Protein AF-A0A3C0I0D3-F1 (afdb_monomer_lite)

Foldseek 3Di:
DDPVVVVVVVCVVVPPPVVFDQPLVVLVVVLCVQLVVLVVVLVVCVVPDDPVVSVVSVVVNCVSVVVSVVVVVVCVVPPVVSNDTPVVVVVVVVVVVCVVVVPDDDDDPVPVVDDDDPPPPPPPVVPPPPPDDDD

Secondary structure (DSSP, 8-state):
--HHHHHHHHHHHS--------THHHHHHHHHHHHHHHHHHHHHHTTTS-HHHHHHHHHHHHHHHHHHHHHHHHHHHH-GGGGS-HHHHHHHHHHHHHHHHTTTS---GGGTT----GGGGSSSSTTSTTS----

Structure (mmCIF, N/CA/C/O backbone):
data_AF-A0A3C0I0D3-F1
#
_entry.id   AF-A0A3C0I0D3-F1
#
loop_
_atom_site.group_PDB
_atom_site.id
_atom_site.type_symbol
_atom_site.label_atom_id
_atom_site.label_alt_id
_atom_site.label_comp_id
_atom_site.label_asym_id
_atom_site.label_entity_id
_atom_site.label_seq_id
_atom_site.pdbx_PDB_ins_code
_atom_site.Cartn_x
_atom_site.Cartn_y
_atom_site.Cartn_z
_atom_site.occupancy
_atom_site.B_iso_or_equiv
_atom_site.auth_seq_id
_atom_site.auth_comp_id
_atom_site.auth_asym_id
_atom_site.auth_atom_id
_atom_site.pdbx_PDB_model_num
ATOM 1 N N . MET A 1 1 ? -8.018 13.689 48.220 1.00 54.34 1 MET A N 1
ATOM 2 C CA . MET A 1 1 ? -7.270 13.151 47.064 1.00 54.34 1 MET A CA 1
ATOM 3 C C . MET A 1 1 ? -6.410 14.262 46.509 1.00 54.34 1 MET A C 1
ATOM 5 O O . MET A 1 1 ? -6.919 15.366 46.336 1.00 54.34 1 MET A O 1
ATOM 9 N N . SER A 1 2 ? -5.112 14.015 46.357 1.00 65.00 2 SER A N 1
ATOM 10 C CA . SER A 1 2 ? -4.151 15.042 45.971 1.00 65.00 2 SER A CA 1
ATOM 11 C C . SER A 1 2 ? -4.327 15.374 44.495 1.00 65.00 2 SER A C 1
ATOM 13 O O . SER A 1 2 ? -4.432 14.477 43.661 1.00 65.00 2 SER A O 1
ATOM 15 N N . LEU A 1 3 ? -4.332 16.666 44.151 1.00 68.12 3 LEU A N 1
ATOM 16 C CA . LEU A 1 3 ? -4.409 17.138 42.763 1.00 68.12 3 LEU A CA 1
ATOM 17 C C . LEU A 1 3 ? -3.397 16.414 41.874 1.00 68.12 3 LEU A C 1
ATOM 19 O O . LEU A 1 3 ? -3.738 16.053 40.757 1.00 68.12 3 LEU A O 1
ATOM 23 N N . LYS A 1 4 ? -2.206 16.121 42.411 1.00 66.94 4 LYS A N 1
ATOM 24 C CA . LYS A 1 4 ? -1.120 15.416 41.723 1.00 66.94 4 LYS A CA 1
ATOM 25 C C . LYS A 1 4 ? -1.516 14.023 41.228 1.00 66.94 4 LYS A C 1
ATOM 27 O O . LYS A 1 4 ? -1.119 13.680 40.125 1.00 66.94 4 LYS A O 1
ATOM 32 N N . GLU A 1 5 ? -2.328 13.282 41.983 1.00 71.00 5 GLU A N 1
ATOM 33 C CA . GLU A 1 5 ? -2.820 11.947 41.600 1.00 71.00 5 GLU A CA 1
ATOM 34 C C . GLU A 1 5 ? -3.836 12.020 40.455 1.00 71.00 5 GLU A C 1
ATOM 36 O O . GLU A 1 5 ? -3.830 11.181 39.561 1.00 71.00 5 GLU A O 1
ATOM 41 N N . VAL A 1 6 ? -4.669 13.065 40.422 1.00 68.06 6 VAL A N 1
ATOM 42 C CA . VAL A 1 6 ? -5.667 13.259 39.357 1.00 68.06 6 VAL A CA 1
ATOM 43 C C . VAL A 1 6 ? -4.994 13.618 38.029 1.00 68.06 6 VAL A C 1
ATOM 45 O O . VAL A 1 6 ? -5.421 13.148 36.975 1.00 68.06 6 VAL A O 1
ATOM 48 N N . ILE A 1 7 ? -3.927 14.423 38.057 1.00 68.88 7 ILE A N 1
ATOM 49 C CA . ILE A 1 7 ? -3.163 14.779 36.847 1.00 68.88 7 ILE A CA 1
ATOM 50 C C . ILE A 1 7 ? -2.293 13.621 36.357 1.00 68.88 7 ILE A C 1
ATOM 52 O O . ILE A 1 7 ? -2.235 13.414 35.148 1.00 68.88 7 ILE A O 1
ATOM 56 N N . THR A 1 8 ? -1.668 12.829 37.238 1.00 68.81 8 THR A N 1
ATOM 57 C CA . THR A 1 8 ? -0.939 11.625 36.801 1.00 68.81 8 THR A CA 1
ATOM 58 C C . THR A 1 8 ? -1.879 10.560 36.253 1.00 68.81 8 THR A C 1
ATOM 60 O O . THR A 1 8 ? -1.576 9.969 35.223 1.00 68.81 8 THR A O 1
ATOM 63 N N . GLN A 1 9 ? -3.053 10.359 36.854 1.00 64.00 9 GLN A N 1
ATOM 64 C CA . GLN A 1 9 ? -4.032 9.392 36.354 1.00 64.00 9 GLN A CA 1
ATOM 65 C C . GLN A 1 9 ? -4.618 9.810 34.992 1.00 64.00 9 GLN A C 1
ATOM 67 O O . GLN A 1 9 ? -4.786 8.965 34.113 1.00 64.00 9 GLN A O 1
ATOM 72 N N . ARG A 1 10 ? -4.846 11.114 34.769 1.00 61.16 10 ARG A N 1
ATOM 73 C CA . ARG A 1 10 ? -5.261 11.648 33.458 1.00 61.16 10 ARG A CA 1
ATOM 74 C C . ARG A 1 10 ? -4.145 11.598 32.415 1.00 61.16 10 ARG A C 1
ATOM 76 O O . ARG A 1 10 ? -4.416 11.253 31.275 1.00 61.16 10 ARG A O 1
ATOM 83 N N . ALA A 1 11 ? -2.899 11.882 32.788 1.00 57.94 11 ALA A N 1
ATOM 84 C CA . ALA A 1 11 ? -1.763 11.790 31.870 1.00 57.94 11 ALA A CA 1
ATOM 85 C C . ALA A 1 11 ? -1.483 10.341 31.430 1.00 57.94 11 ALA A C 1
ATOM 87 O O . ALA A 1 11 ? -1.146 10.109 30.273 1.00 57.94 11 ALA A O 1
ATOM 88 N N . VAL A 1 12 ? -1.685 9.364 32.322 1.00 59.91 12 VAL A N 1
ATOM 89 C CA . VAL A 1 12 ? -1.572 7.932 31.995 1.00 59.91 12 VAL A CA 1
ATOM 90 C C . VAL A 1 12 ? -2.740 7.457 31.117 1.00 59.91 12 VAL A C 1
ATOM 92 O O . VAL A 1 12 ? -2.517 6.662 30.211 1.00 59.91 12 VAL A O 1
ATOM 95 N N . GLN A 1 13 ? -3.963 7.969 31.313 1.00 58.28 13 GLN A N 1
ATOM 96 C CA . GLN A 1 13 ? -5.118 7.629 30.462 1.00 58.28 13 GLN A CA 1
ATOM 97 C C . GLN A 1 13 ? -5.081 8.281 29.069 1.00 58.28 13 GLN A C 1
ATOM 99 O O . GLN A 1 13 ? -5.553 7.678 28.110 1.00 58.28 13 GLN A O 1
ATOM 104 N N . SER A 1 14 ? -4.495 9.474 28.936 1.00 49.91 14 SER A N 1
ATOM 105 C CA . SER A 1 14 ? -4.336 10.172 27.649 1.00 49.91 14 SER A CA 1
ATOM 106 C C . SER A 1 14 ? -3.063 9.779 26.885 1.00 49.91 14 SER A C 1
ATOM 108 O O . SER A 1 14 ? -2.853 10.246 25.770 1.00 49.91 14 SER A O 1
ATOM 110 N N . GLY A 1 15 ? -2.211 8.925 27.465 1.00 46.62 15 GLY A N 1
ATOM 111 C CA . GLY A 1 15 ? -0.967 8.426 26.863 1.00 46.62 15 GLY A CA 1
ATOM 112 C C . GLY A 1 15 ? -1.159 7.349 25.789 1.00 46.62 15 GLY A C 1
ATOM 113 O O . GLY A 1 15 ? -0.190 6.725 25.359 1.00 46.62 15 GLY A O 1
ATOM 114 N N . GLY A 1 16 ? -2.395 7.103 25.356 1.00 50.16 16 GLY A N 1
ATOM 115 C CA . GLY A 1 16 ? -2.673 6.276 24.195 1.00 50.16 16 GLY A CA 1
ATOM 116 C C . GLY A 1 16 ? -2.383 7.071 22.934 1.00 50.16 16 GLY A C 1
ATOM 117 O O . GLY A 1 16 ? -3.260 7.754 22.417 1.00 50.16 16 GLY A O 1
ATOM 118 N N . THR A 1 17 ? -1.164 6.977 22.410 1.00 48.53 17 THR A N 1
ATOM 119 C CA . THR A 1 17 ? -0.908 7.304 21.007 1.00 48.53 17 THR A CA 1
ATOM 120 C C . THR A 1 17 ? -1.670 6.276 20.170 1.00 48.53 17 THR A C 1
ATOM 122 O O . THR A 1 17 ? -1.093 5.280 19.739 1.00 48.53 17 THR A O 1
ATOM 125 N N . ILE A 1 18 ? -2.984 6.450 19.996 1.00 53.53 18 ILE A N 1
ATOM 126 C CA . ILE A 1 18 ? -3.785 5.585 19.128 1.00 53.53 18 ILE A CA 1
ATOM 127 C C . ILE A 1 18 ? -3.427 6.004 17.705 1.00 53.53 18 ILE A C 1
ATOM 129 O O . ILE A 1 18 ? -4.013 6.893 17.095 1.00 53.53 18 ILE A O 1
ATOM 133 N N . HIS A 1 19 ? -2.310 5.458 17.234 1.00 46.25 19 HIS A N 1
ATOM 134 C CA . HIS A 1 19 ? -1.774 5.718 15.916 1.00 46.25 19 HIS A CA 1
ATOM 135 C C . HIS A 1 19 ? -2.569 4.867 14.933 1.00 46.25 19 HIS A C 1
ATOM 137 O O . HIS A 1 19 ? -2.201 3.739 14.609 1.00 46.25 19 HIS A O 1
ATOM 143 N N . ILE A 1 20 ? -3.707 5.398 14.501 1.00 50.62 20 ILE A N 1
ATOM 144 C CA . ILE A 1 20 ? -4.664 4.664 13.685 1.00 50.62 20 ILE A CA 1
ATOM 145 C C . ILE A 1 20 ? -4.196 4.755 12.248 1.00 50.62 20 ILE A C 1
ATOM 147 O O . ILE A 1 20 ? -4.430 5.717 11.517 1.00 50.62 20 ILE A O 1
ATOM 151 N N . ARG A 1 21 ? -3.444 3.737 11.846 1.00 53.09 21 ARG A N 1
ATOM 152 C CA . ARG A 1 21 ? -3.026 3.586 10.463 1.00 53.09 21 ARG A CA 1
ATOM 153 C C . ARG A 1 21 ? -4.041 2.711 9.768 1.00 53.09 21 ARG A C 1
ATOM 155 O O . ARG A 1 21 ? -4.153 1.525 10.054 1.00 53.09 21 ARG A O 1
ATOM 162 N N . ASN A 1 22 ? -4.750 3.317 8.823 1.00 60.50 22 ASN A N 1
ATOM 163 C CA . ASN A 1 22 ? -5.458 2.586 7.788 1.00 60.50 22 ASN A CA 1
ATOM 164 C C . ASN A 1 22 ? -4.512 1.499 7.246 1.00 60.50 22 ASN A C 1
ATOM 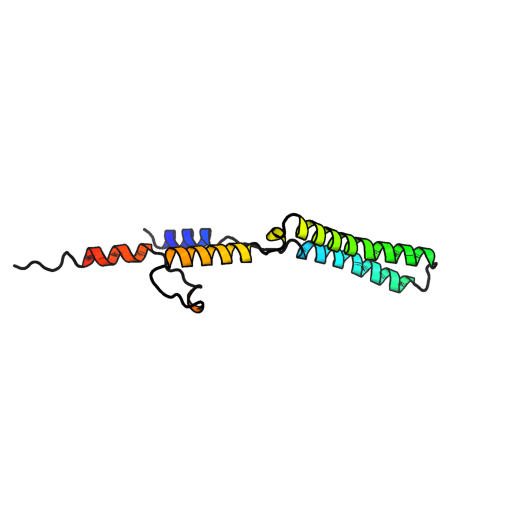166 O O . ASN A 1 22 ? -3.424 1.831 6.766 1.00 60.50 22 ASN A O 1
ATOM 170 N N . ALA A 1 23 ? -4.882 0.220 7.353 1.00 67.25 23 ALA A N 1
ATOM 171 C CA . ALA A 1 23 ? -4.018 -0.899 6.957 1.00 67.25 23 ALA A CA 1
ATOM 172 C C . ALA A 1 23 ? -3.612 -0.825 5.472 1.00 67.25 23 ALA A C 1
ATOM 174 O O . ALA A 1 23 ? -2.608 -1.401 5.056 1.00 67.25 23 ALA A O 1
ATOM 175 N N . LEU A 1 24 ? -4.367 -0.052 4.686 1.00 67.75 24 LEU A N 1
ATOM 176 C CA . LEU A 1 24 ? -4.084 0.239 3.289 1.00 67.75 24 LEU A CA 1
ATOM 177 C C . LEU A 1 24 ? -2.889 1.170 3.059 1.00 67.75 24 LEU A C 1
ATOM 179 O O . LEU A 1 24 ? -2.203 1.026 2.050 1.00 67.75 24 LEU A O 1
ATOM 183 N N . LEU A 1 25 ? -2.626 2.125 3.954 1.00 76.56 25 LEU A N 1
ATOM 184 C CA . LEU A 1 25 ? -1.569 3.121 3.744 1.00 76.56 25 LEU A CA 1
ATOM 185 C C . LEU A 1 25 ? -0.164 2.493 3.676 1.00 76.56 25 LEU A C 1
ATOM 187 O O . LEU A 1 25 ? 0.584 2.836 2.761 1.00 76.56 25 LEU A O 1
ATOM 191 N N . PRO A 1 26 ? 0.212 1.565 4.580 1.00 81.81 26 PRO A N 1
ATOM 192 C CA . PRO A 1 26 ? 1.490 0.859 4.502 1.00 81.81 26 PRO A CA 1
ATOM 193 C C . PRO A 1 26 ? 1.661 0.048 3.211 1.00 81.81 26 PRO A C 1
ATOM 195 O O . PRO A 1 26 ? 2.739 0.059 2.623 1.00 81.81 26 PRO A O 1
ATOM 198 N N . ILE A 1 27 ? 0.597 -0.618 2.744 1.00 79.88 27 ILE A N 1
ATOM 199 C CA . ILE A 1 27 ? 0.606 -1.385 1.486 1.00 79.88 27 ILE A CA 1
ATOM 200 C C . ILE A 1 27 ? 0.796 -0.448 0.289 1.00 79.88 27 ILE A C 1
ATOM 202 O O . ILE A 1 27 ? 1.573 -0.753 -0.614 1.00 79.88 27 ILE A O 1
ATOM 206 N N . LEU A 1 28 ? 0.141 0.715 0.301 1.00 80.38 28 LEU A N 1
ATOM 207 C CA . LEU A 1 28 ? 0.291 1.720 -0.749 1.00 80.38 28 LEU A CA 1
ATOM 208 C C . LEU A 1 28 ? 1.711 2.306 -0.777 1.00 80.38 28 LEU A C 1
ATOM 210 O O . LEU A 1 28 ? 2.284 2.481 -1.848 1.00 80.38 28 LEU A O 1
ATOM 214 N N . TRP A 1 29 ? 2.304 2.549 0.394 1.00 85.06 29 TRP A N 1
ATOM 215 C CA . TRP A 1 29 ? 3.693 2.996 0.517 1.00 85.06 29 TRP A CA 1
ATOM 216 C C . TRP A 1 29 ? 4.690 1.953 0.014 1.00 85.06 29 TRP A C 1
ATOM 218 O O . TRP A 1 29 ? 5.602 2.300 -0.731 1.00 85.06 29 TRP A O 1
ATOM 228 N N . LEU A 1 30 ? 4.499 0.678 0.366 1.00 83.12 30 LEU A N 1
ATOM 229 C CA . LEU A 1 30 ? 5.303 -0.422 -0.171 1.00 83.12 30 LEU A CA 1
ATOM 230 C C . LEU A 1 30 ? 5.180 -0.504 -1.693 1.00 83.12 30 LEU A C 1
ATOM 232 O O . LEU A 1 30 ? 6.191 -0.625 -2.379 1.00 83.12 30 LEU A O 1
ATOM 236 N N . CYS A 1 31 ? 3.962 -0.369 -2.224 1.00 86.44 31 CYS A N 1
ATOM 237 C CA . CYS A 1 31 ? 3.744 -0.315 -3.662 1.00 86.44 31 CYS A CA 1
ATOM 238 C C . CYS A 1 31 ? 4.517 0.852 -4.287 1.00 86.44 31 CYS A C 1
ATOM 240 O O . CYS A 1 31 ? 5.247 0.630 -5.242 1.00 86.44 31 CYS A O 1
ATOM 242 N N . GLY A 1 32 ? 4.426 2.063 -3.729 1.00 86.25 32 GLY A N 1
ATOM 243 C CA . GLY A 1 32 ? 5.146 3.236 -4.233 1.00 86.25 32 GLY A CA 1
ATOM 244 C C . GLY A 1 32 ? 6.669 3.077 -4.190 1.00 86.25 32 GLY A C 1
ATOM 245 O O . GLY A 1 32 ? 7.343 3.344 -5.180 1.00 86.25 32 GLY A O 1
ATOM 246 N N . ILE A 1 33 ? 7.218 2.579 -3.078 1.00 90.19 33 ILE A N 1
ATOM 247 C CA . ILE A 1 33 ? 8.663 2.343 -2.931 1.00 90.19 33 ILE A CA 1
ATOM 248 C C . ILE A 1 33 ? 9.174 1.327 -3.957 1.00 90.19 33 ILE A C 1
ATOM 250 O O . ILE A 1 33 ? 10.314 1.441 -4.390 1.00 90.19 33 ILE A O 1
ATOM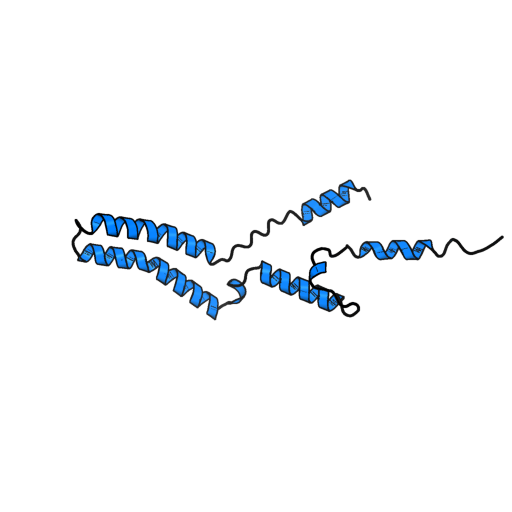 254 N N . ILE A 1 34 ? 8.360 0.349 -4.358 1.00 87.88 34 ILE A N 1
ATOM 255 C CA . ILE A 1 34 ? 8.760 -0.677 -5.329 1.00 87.88 34 ILE A CA 1
ATOM 256 C C . ILE A 1 34 ? 8.543 -0.196 -6.772 1.00 87.88 34 ILE A C 1
ATOM 258 O O . ILE A 1 34 ? 9.419 -0.376 -7.615 1.00 87.88 34 ILE A O 1
ATOM 262 N N . THR A 1 35 ? 7.407 0.434 -7.084 1.00 88.88 35 THR A N 1
ATOM 263 C CA . THR A 1 35 ? 7.063 0.812 -8.464 1.00 88.88 35 THR A CA 1
ATOM 264 C C . THR A 1 35 ? 7.900 1.975 -8.985 1.00 88.88 35 THR A C 1
ATOM 266 O O . THR A 1 35 ? 8.313 1.946 -10.142 1.00 88.88 35 THR A O 1
ATOM 269 N N . ILE A 1 36 ? 8.199 2.971 -8.146 1.00 90.31 36 ILE A N 1
ATOM 270 C CA . ILE A 1 36 ? 8.962 4.168 -8.531 1.00 90.31 36 ILE A CA 1
ATOM 271 C C . ILE A 1 36 ? 10.374 3.831 -9.053 1.00 90.31 36 ILE A C 1
ATOM 273 O O . ILE A 1 36 ? 10.701 4.264 -10.161 1.00 90.31 36 ILE A O 1
ATOM 277 N N . PRO A 1 37 ? 11.228 3.069 -8.337 1.00 90.56 37 PRO A N 1
ATOM 278 C CA . PRO A 1 37 ? 12.569 2.754 -8.822 1.00 90.56 37 PRO A CA 1
ATOM 279 C C . PRO A 1 37 ? 12.540 1.834 -10.041 1.00 90.56 37 PRO A C 1
ATOM 281 O O . PRO A 1 37 ? 13.327 2.041 -10.959 1.00 90.56 37 PRO A O 1
ATOM 284 N N . VAL A 1 38 ? 11.616 0.867 -10.097 1.00 88.69 38 VAL A N 1
ATOM 285 C CA . VAL A 1 38 ? 11.487 -0.034 -11.253 1.00 88.69 38 VAL A CA 1
ATOM 286 C C . VAL A 1 38 ? 11.077 0.753 -12.497 1.00 88.69 38 VAL A C 1
ATOM 288 O O . VAL A 1 38 ? 11.666 0.575 -13.563 1.00 88.69 38 VAL A O 1
ATOM 291 N N . PHE A 1 39 ? 10.126 1.679 -12.371 1.00 90.00 39 PHE A N 1
ATOM 292 C CA . PHE A 1 39 ? 9.696 2.523 -13.482 1.00 90.00 39 PHE A CA 1
ATOM 293 C C . PHE A 1 39 ? 10.799 3.492 -13.934 1.00 90.00 39 PHE A C 1
ATOM 295 O O . PHE A 1 39 ? 11.073 3.596 -15.129 1.00 90.00 39 PHE A O 1
ATOM 302 N N . SER A 1 40 ? 11.488 4.133 -12.984 1.00 90.44 40 SER A N 1
ATOM 303 C CA . SER A 1 40 ? 12.635 5.009 -13.260 1.00 90.44 40 SER A CA 1
ATOM 304 C C . SER A 1 40 ? 13.762 4.262 -13.986 1.00 90.44 40 SER A C 1
ATOM 306 O O . SER A 1 40 ? 14.262 4.714 -15.017 1.00 90.44 40 SER A O 1
ATOM 308 N N . MET A 1 41 ? 14.101 3.061 -13.509 1.00 88.12 41 MET A N 1
ATOM 309 C CA . MET A 1 41 ? 15.092 2.188 -14.136 1.00 88.12 41 MET A CA 1
ATOM 310 C C . MET A 1 41 ? 14.662 1.771 -15.548 1.00 88.12 41 MET A C 1
ATOM 312 O O . MET A 1 41 ? 15.465 1.821 -16.476 1.00 88.12 41 MET A O 1
ATOM 316 N N . THR A 1 42 ? 13.388 1.422 -15.744 1.00 87.94 42 THR A N 1
ATOM 317 C CA . THR A 1 42 ? 12.858 1.063 -17.069 1.00 87.94 42 THR A CA 1
ATOM 318 C C . THR A 1 42 ? 13.021 2.211 -18.068 1.00 87.94 42 THR A C 1
ATOM 320 O O . THR A 1 42 ? 13.474 1.983 -19.187 1.00 87.94 42 THR A O 1
ATOM 323 N N . LEU A 1 43 ? 12.704 3.447 -17.663 1.00 87.31 43 LEU A N 1
ATOM 324 C CA . LEU A 1 43 ? 12.847 4.643 -18.501 1.00 87.31 43 LEU A CA 1
ATOM 325 C C . LEU A 1 43 ? 14.302 4.933 -18.879 1.00 87.31 43 LEU A C 1
ATOM 327 O O . LEU A 1 43 ? 14.571 5.277 -20.026 1.00 87.31 43 LEU A O 1
ATOM 331 N N . TYR A 1 44 ? 15.239 4.781 -17.941 1.00 90.00 44 TYR A N 1
ATOM 332 C CA . TYR A 1 44 ? 16.654 5.042 -18.210 1.00 90.00 44 TYR A CA 1
ATOM 333 C C . TYR A 1 44 ? 17.265 4.013 -19.174 1.00 90.00 44 TYR A C 1
ATOM 335 O O . TYR A 1 44 ? 18.056 4.371 -20.045 1.00 90.00 44 TYR A O 1
ATOM 343 N N . LEU A 1 45 ? 16.880 2.738 -19.058 1.00 87.50 45 LEU A N 1
ATOM 344 C CA . LEU A 1 45 ? 17.466 1.656 -19.853 1.00 87.50 45 LEU A CA 1
ATOM 345 C C . LEU A 1 45 ? 16.686 1.327 -21.143 1.00 87.50 45 LEU A C 1
ATOM 347 O O . LEU A 1 45 ? 17.112 0.447 -21.894 1.00 87.50 45 LEU A O 1
ATOM 351 N N . VAL A 1 46 ? 15.591 2.036 -21.448 1.00 86.06 46 VAL A N 1
ATOM 352 C CA . VAL A 1 46 ? 14.739 1.775 -22.629 1.00 86.06 46 VAL A CA 1
ATOM 353 C C . VAL A 1 46 ? 15.503 1.854 -23.957 1.00 86.06 46 VAL A C 1
ATOM 355 O O . VAL A 1 46 ? 15.168 1.153 -24.904 1.00 86.06 46 VAL A O 1
ATOM 358 N N . ALA A 1 47 ? 16.553 2.679 -24.023 1.00 83.94 47 ALA A N 1
ATOM 359 C CA . ALA A 1 47 ? 17.365 2.868 -25.225 1.00 83.94 47 ALA A CA 1
ATOM 360 C C . ALA A 1 47 ? 18.447 1.787 -25.420 1.00 83.94 47 ALA A C 1
ATOM 362 O O . ALA A 1 47 ? 19.048 1.712 -26.488 1.00 83.94 47 ALA A O 1
ATOM 363 N N . VAL A 1 48 ? 18.723 0.979 -24.392 1.00 88.12 48 VAL A N 1
ATOM 364 C CA . VAL A 1 48 ? 19.856 0.035 -24.361 1.00 88.12 48 VAL A CA 1
ATOM 365 C C . VAL A 1 48 ? 19.380 -1.418 -24.308 1.00 88.12 48 VAL A C 1
ATOM 367 O O . VAL A 1 48 ? 20.061 -2.315 -24.803 1.00 88.12 48 VAL A O 1
ATOM 370 N N . LEU A 1 49 ? 18.217 -1.673 -23.704 1.00 86.81 49 LEU A N 1
ATOM 371 C CA . LEU A 1 49 ? 17.715 -3.023 -23.474 1.00 86.81 49 LEU A CA 1
ATOM 372 C C . LEU A 1 49 ? 16.883 -3.563 -24.648 1.00 86.81 49 LEU A C 1
ATOM 374 O O . LEU A 1 49 ? 16.122 -2.823 -25.269 1.00 86.81 49 LEU A O 1
ATOM 378 N N . PRO A 1 50 ? 16.945 -4.881 -24.911 1.00 89.50 50 PRO A N 1
ATOM 379 C CA . PRO A 1 50 ? 16.060 -5.527 -25.869 1.00 89.50 50 PRO A CA 1
ATOM 380 C C . PRO A 1 50 ? 14.602 -5.521 -25.381 1.00 89.50 50 PRO A C 1
ATOM 382 O O . PRO A 1 50 ? 14.323 -5.687 -24.190 1.00 89.50 50 PRO A O 1
ATOM 385 N N . ASN A 1 51 ? 13.663 -5.424 -26.328 1.00 87.69 51 ASN A N 1
ATOM 386 C CA . ASN A 1 51 ? 12.222 -5.278 -26.071 1.00 87.69 51 ASN A CA 1
ATOM 387 C C . ASN A 1 51 ? 11.639 -6.323 -25.104 1.00 87.69 51 ASN A C 1
ATOM 389 O O . ASN A 1 51 ? 10.773 -5.999 -24.295 1.00 87.69 51 ASN A O 1
ATOM 393 N N . TRP A 1 52 ? 12.115 -7.571 -25.150 1.00 89.69 52 TRP A N 1
ATOM 394 C CA . TRP A 1 52 ? 11.607 -8.632 -24.274 1.00 89.69 52 TRP A CA 1
ATOM 395 C C . TRP A 1 52 ? 11.883 -8.360 -22.788 1.00 89.69 52 TRP A C 1
ATOM 397 O O . TRP A 1 52 ? 11.030 -8.617 -21.938 1.00 89.69 52 TRP A O 1
ATOM 407 N N . LEU A 1 53 ? 13.043 -7.776 -22.472 1.00 87.62 53 LEU A N 1
ATOM 408 C CA . LEU A 1 53 ? 13.429 -7.490 -21.092 1.00 87.62 53 LEU A CA 1
ATOM 409 C C . LEU A 1 53 ? 12.665 -6.284 -20.529 1.00 87.62 53 LEU A C 1
ATOM 411 O O . LEU A 1 53 ? 12.285 -6.286 -19.361 1.00 87.62 53 LEU A O 1
ATOM 415 N N . ILE A 1 54 ? 12.358 -5.303 -21.383 1.00 87.81 54 ILE A N 1
ATOM 416 C CA . ILE A 1 54 ? 11.497 -4.162 -21.041 1.00 87.81 54 ILE A CA 1
ATOM 417 C C . ILE A 1 54 ? 10.089 -4.647 -20.669 1.00 87.81 54 ILE A C 1
ATOM 419 O O . ILE A 1 54 ? 9.546 -4.227 -19.650 1.00 87.81 54 ILE A O 1
ATOM 423 N N . ILE A 1 55 ? 9.518 -5.579 -21.443 1.00 88.25 55 ILE A N 1
ATOM 424 C CA . ILE A 1 55 ? 8.195 -6.158 -21.153 1.00 88.25 55 ILE A CA 1
ATOM 425 C C . ILE A 1 55 ? 8.195 -6.857 -19.787 1.00 88.25 55 ILE A C 1
ATOM 427 O O . ILE A 1 55 ? 7.295 -6.620 -18.984 1.00 88.25 55 ILE A O 1
ATOM 431 N N . MET A 1 56 ? 9.219 -7.664 -19.484 1.00 89.50 56 MET A N 1
ATOM 432 C CA . MET A 1 56 ? 9.347 -8.324 -18.176 1.00 89.50 56 MET A CA 1
ATOM 433 C C . MET A 1 56 ? 9.415 -7.320 -17.019 1.00 89.50 56 MET A C 1
ATOM 435 O O . MET A 1 56 ? 8.783 -7.526 -15.982 1.00 89.50 56 MET A O 1
ATOM 439 N N . LEU A 1 57 ? 10.138 -6.214 -17.200 1.00 87.44 57 LEU A N 1
ATOM 440 C CA . LEU A 1 57 ? 10.295 -5.189 -16.170 1.00 87.44 57 LEU A CA 1
ATOM 441 C C . LEU A 1 57 ? 8.991 -4.413 -15.920 1.00 87.44 57 LEU A C 1
ATOM 443 O O . LEU A 1 57 ? 8.644 -4.140 -14.771 1.00 87.44 57 LEU A O 1
ATOM 447 N N . ILE A 1 58 ? 8.219 -4.137 -16.975 1.00 87.06 58 ILE A N 1
ATOM 448 C CA . ILE A 1 58 ? 6.883 -3.530 -16.869 1.00 87.06 58 ILE A CA 1
ATOM 449 C C . ILE A 1 58 ? 5.917 -4.463 -16.131 1.00 87.06 58 ILE A C 1
ATOM 451 O O . ILE A 1 58 ? 5.175 -4.015 -15.256 1.00 87.06 58 ILE A O 1
ATOM 455 N N . VAL A 1 59 ? 5.938 -5.763 -16.443 1.00 89.69 59 VAL A N 1
ATOM 456 C CA . VAL A 1 59 ? 5.112 -6.759 -15.743 1.00 89.69 59 VAL A CA 1
ATOM 457 C C . VAL A 1 59 ? 5.471 -6.803 -14.257 1.00 89.69 59 VAL A C 1
ATOM 459 O O . VAL A 1 59 ? 4.579 -6.787 -13.408 1.00 89.69 59 VAL A O 1
ATOM 462 N N . LEU A 1 60 ? 6.766 -6.781 -13.932 1.00 88.81 60 LEU A N 1
ATOM 463 C CA . LEU A 1 60 ? 7.240 -6.745 -12.550 1.00 88.81 60 LEU A CA 1
ATOM 464 C C . LEU A 1 60 ? 6.804 -5.465 -11.819 1.00 88.81 60 LEU A C 1
ATOM 466 O O . LEU A 1 60 ? 6.445 -5.533 -10.646 1.00 88.81 60 LEU A O 1
ATOM 470 N N . ALA A 1 61 ? 6.777 -4.319 -12.507 1.00 87.88 61 ALA A N 1
ATOM 471 C CA . ALA A 1 61 ? 6.285 -3.061 -11.947 1.00 87.88 61 ALA A CA 1
ATOM 472 C C . ALA A 1 61 ? 4.779 -3.108 -11.631 1.00 87.88 61 ALA A C 1
ATOM 474 O O . ALA A 1 61 ? 4.340 -2.567 -10.620 1.00 87.88 61 ALA A O 1
ATOM 475 N N . TYR A 1 62 ? 3.974 -3.772 -12.464 1.00 88.31 62 TYR A N 1
ATOM 476 C CA . TYR A 1 62 ? 2.524 -3.865 -12.257 1.00 88.31 62 TYR A CA 1
ATOM 477 C C . TYR A 1 62 ? 2.110 -4.899 -11.204 1.00 88.31 62 TYR A C 1
ATOM 479 O O . TYR A 1 62 ? 1.050 -4.769 -10.590 1.00 88.31 62 TYR A O 1
ATOM 487 N N . LEU A 1 63 ? 2.940 -5.911 -10.960 1.00 90.38 63 LEU A N 1
ATOM 488 C CA . LEU A 1 63 ? 2.660 -6.991 -10.015 1.00 90.38 63 LEU A CA 1
ATOM 489 C C . LEU A 1 63 ? 2.282 -6.509 -8.593 1.00 90.38 63 LEU A C 1
ATOM 491 O O . LEU A 1 63 ? 1.233 -6.928 -8.101 1.00 90.38 63 LEU A O 1
ATOM 495 N N . PRO A 1 64 ? 3.030 -5.605 -7.925 1.00 89.31 64 PRO A N 1
ATOM 496 C CA . PRO A 1 64 ? 2.651 -5.103 -6.599 1.00 89.31 64 PRO A CA 1
ATOM 497 C C . PRO A 1 64 ? 1.348 -4.288 -6.604 1.00 89.31 64 PRO A C 1
ATOM 499 O O . PRO A 1 64 ? 0.593 -4.353 -5.633 1.00 89.31 64 PRO A O 1
ATOM 502 N N . VAL A 1 65 ? 1.041 -3.577 -7.695 1.00 88.50 65 VAL A N 1
ATOM 503 C CA . VAL A 1 65 ? -0.224 -2.834 -7.845 1.00 88.50 65 VAL A CA 1
ATOM 504 C C . VAL A 1 65 ? -1.399 -3.808 -7.876 1.00 88.50 65 VAL A C 1
ATOM 506 O O . VAL A 1 65 ? -2.388 -3.616 -7.169 1.00 88.50 65 VAL A O 1
ATOM 509 N N . LEU A 1 66 ? -1.273 -4.893 -8.645 1.00 90.31 66 LEU A N 1
ATOM 510 C CA . LEU A 1 66 ? -2.287 -5.943 -8.699 1.00 90.31 66 LEU A CA 1
ATOM 511 C C . LEU A 1 66 ? -2.477 -6.599 -7.332 1.00 90.31 66 LEU A C 1
ATOM 513 O O . LEU A 1 66 ? -3.611 -6.740 -6.889 1.00 90.31 66 LEU A O 1
ATOM 517 N N . VAL A 1 67 ? -1.393 -6.941 -6.630 1.00 88.88 67 VAL A N 1
ATOM 518 C CA . VAL A 1 67 ? -1.469 -7.508 -5.273 1.00 88.88 67 VAL A CA 1
ATOM 519 C C . VAL A 1 67 ? -2.178 -6.553 -4.308 1.00 88.88 67 VAL A C 1
ATOM 521 O O . VAL A 1 67 ? -3.012 -6.998 -3.520 1.00 88.88 67 VAL A O 1
ATOM 524 N N . ALA A 1 68 ? -1.911 -5.246 -4.386 1.00 86.94 68 ALA A N 1
ATOM 525 C CA . ALA A 1 68 ? -2.592 -4.249 -3.564 1.00 86.94 68 ALA A CA 1
ATOM 526 C C . ALA A 1 68 ? -4.102 -4.187 -3.860 1.00 86.94 68 ALA A C 1
ATOM 528 O O . ALA A 1 68 ? -4.907 -4.204 -2.928 1.00 86.94 68 ALA A O 1
ATOM 529 N N . ILE A 1 69 ? -4.493 -4.183 -5.140 1.00 86.69 69 ILE A N 1
ATOM 530 C CA . ILE A 1 69 ? -5.903 -4.192 -5.561 1.00 86.69 69 ILE A CA 1
ATOM 531 C C . ILE A 1 69 ? -6.594 -5.487 -5.119 1.00 86.69 69 ILE A C 1
ATOM 533 O O . ILE A 1 69 ? -7.677 -5.440 -4.541 1.00 86.69 69 ILE A O 1
ATOM 537 N N . PHE A 1 70 ? -5.969 -6.646 -5.338 1.00 89.00 70 PHE A N 1
ATOM 538 C CA . PHE A 1 70 ? -6.517 -7.938 -4.923 1.00 89.00 70 PHE A CA 1
ATOM 539 C C . PHE A 1 70 ? -6.665 -8.039 -3.409 1.00 89.00 70 PHE A C 1
ATOM 541 O O . PHE A 1 70 ? -7.695 -8.507 -2.933 1.00 89.00 70 PHE A O 1
ATOM 548 N N . SER A 1 71 ? -5.673 -7.572 -2.650 1.00 83.69 71 SER A N 1
ATOM 549 C CA . SER A 1 71 ? -5.750 -7.497 -1.192 1.00 83.69 71 SER A CA 1
ATOM 550 C C . SER A 1 71 ? -6.919 -6.611 -0.758 1.00 83.69 71 SER A C 1
ATOM 552 O O . SER A 1 71 ? -7.752 -7.039 0.037 1.00 83.69 71 SER A O 1
ATOM 554 N N . PHE A 1 72 ? -7.066 -5.422 -1.349 1.00 82.94 72 PHE A N 1
ATOM 555 C CA . PHE A 1 72 ? -8.189 -4.528 -1.069 1.00 82.94 72 PHE A CA 1
ATOM 556 C C . PHE A 1 72 ? -9.547 -5.182 -1.350 1.00 82.94 72 PHE A C 1
ATOM 558 O O . PHE A 1 72 ? -10.414 -5.181 -0.478 1.00 82.94 72 PHE A O 1
ATOM 565 N N . LEU A 1 73 ? -9.719 -5.787 -2.529 1.00 86.00 73 LEU A N 1
ATOM 566 C CA . LEU A 1 73 ? -10.952 -6.485 -2.896 1.00 86.00 73 LEU A CA 1
ATOM 567 C C . LEU A 1 73 ? -11.224 -7.665 -1.956 1.00 86.00 73 LEU A C 1
ATOM 569 O O . LEU A 1 73 ? -12.347 -7.837 -1.489 1.00 86.00 73 LEU A O 1
ATOM 573 N N . TYR A 1 74 ? -10.200 -8.448 -1.617 1.00 86.06 74 TYR A N 1
ATOM 574 C CA . TYR A 1 74 ? -10.323 -9.558 -0.676 1.00 86.06 74 TYR A CA 1
ATOM 575 C C . TYR A 1 74 ? -10.787 -9.090 0.708 1.00 86.06 74 TYR A C 1
ATOM 577 O O . TYR A 1 74 ? -11.700 -9.684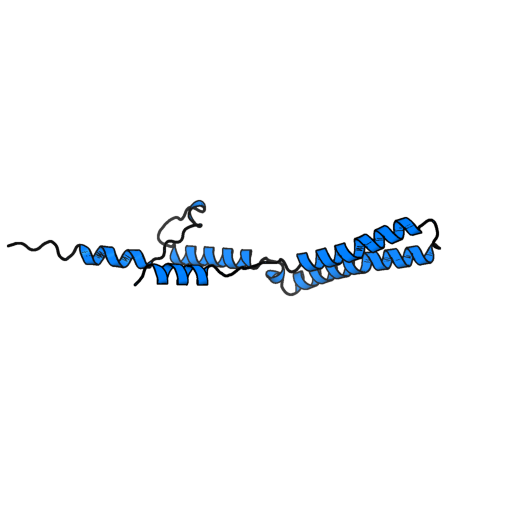 1.288 1.00 86.06 74 TYR A O 1
ATOM 585 N N . LEU A 1 75 ? -10.190 -8.017 1.241 1.00 79.88 75 LEU A N 1
ATOM 586 C CA . LEU A 1 75 ? -10.611 -7.456 2.522 1.00 79.88 75 LEU A CA 1
ATOM 587 C C . LEU A 1 75 ? -12.027 -6.864 2.441 1.00 79.88 75 LEU A C 1
ATOM 589 O O . LEU A 1 75 ? -12.788 -7.047 3.388 1.00 79.88 75 LEU A O 1
ATOM 593 N N . LEU A 1 76 ? -12.401 -6.229 1.324 1.00 81.12 76 LEU A N 1
ATOM 594 C CA . LEU A 1 76 ? -13.733 -5.652 1.118 1.00 81.12 76 LEU A CA 1
ATOM 595 C C . LEU A 1 76 ? -14.840 -6.709 1.242 1.00 81.12 76 LEU A C 1
ATOM 597 O O . LEU A 1 76 ? -15.841 -6.466 1.910 1.00 81.12 76 LEU A O 1
ATOM 601 N N . PHE A 1 77 ? -14.652 -7.887 0.641 1.00 84.00 77 PHE A N 1
ATOM 602 C CA . PHE A 1 77 ? -15.643 -8.965 0.712 1.00 84.00 77 PHE A CA 1
ATOM 603 C C . PHE A 1 77 ? -15.605 -9.735 2.034 1.00 84.00 77 PHE A C 1
ATOM 605 O O . PHE A 1 77 ? -16.645 -10.198 2.496 1.00 84.00 77 PHE A O 1
ATOM 612 N N . LYS A 1 78 ? -14.424 -9.909 2.642 1.00 81.31 78 LYS A N 1
ATOM 613 C CA . LYS A 1 78 ? -14.285 -10.751 3.837 1.00 81.31 78 LYS A CA 1
ATOM 614 C C . LYS A 1 78 ? -14.571 -10.005 5.139 1.00 81.31 78 LYS A C 1
ATOM 616 O O . LYS A 1 78 ? -15.175 -10.593 6.024 1.00 81.31 78 LYS A O 1
ATOM 621 N N . ASN A 1 79 ? -14.083 -8.772 5.291 1.00 70.44 79 ASN A N 1
ATOM 622 C CA . ASN A 1 79 ? -14.241 -7.953 6.498 1.00 70.44 79 ASN A CA 1
ATOM 623 C C . ASN A 1 79 ? -14.085 -6.456 6.152 1.00 70.44 79 ASN A C 1
ATOM 625 O O . ASN A 1 79 ? -12.998 -5.899 6.353 1.00 70.44 79 ASN A O 1
ATOM 629 N N . PRO A 1 80 ? -15.147 -5.790 5.663 1.00 69.38 80 PRO A N 1
ATOM 630 C CA . PRO A 1 80 ? -15.099 -4.374 5.294 1.00 69.38 80 PRO A CA 1
ATOM 631 C C . PRO A 1 80 ? -14.788 -3.458 6.488 1.00 69.38 80 PRO A C 1
ATOM 633 O O . PRO A 1 80 ? -14.195 -2.399 6.302 1.00 69.38 80 PRO A O 1
ATOM 636 N N . ASP A 1 81 ? -15.087 -3.883 7.720 1.00 62.19 81 ASP A N 1
ATOM 637 C CA . ASP A 1 81 ? -14.764 -3.122 8.936 1.00 62.19 81 ASP A CA 1
ATOM 638 C C . ASP A 1 81 ? -13.256 -2.929 9.143 1.00 62.19 81 ASP A C 1
ATOM 640 O O . ASP A 1 81 ? -12.846 -1.952 9.762 1.00 62.19 81 ASP A O 1
ATOM 644 N N . LYS A 1 82 ? -12.405 -3.796 8.571 1.00 63.66 82 LYS A N 1
ATOM 645 C CA . LYS A 1 82 ? -10.942 -3.608 8.597 1.00 63.66 82 LYS A CA 1
ATOM 646 C C . LYS A 1 82 ? -10.445 -2.532 7.624 1.00 63.66 82 LYS A C 1
ATOM 648 O O . LYS A 1 82 ? -9.283 -2.140 7.717 1.00 63.66 82 LYS A O 1
ATOM 653 N N . LEU A 1 83 ? -11.286 -2.079 6.688 1.00 63.06 83 LEU A N 1
ATOM 654 C CA . LEU A 1 83 ? -11.006 -0.915 5.838 1.00 63.06 83 LEU A CA 1
ATOM 655 C C . LEU A 1 83 ? -11.400 0.399 6.522 1.00 63.06 83 LEU A C 1
ATOM 657 O O . LEU A 1 83 ? -10.941 1.461 6.100 1.00 63.06 83 LEU A O 1
ATOM 661 N N . GLN A 1 84 ? -12.252 0.349 7.548 1.00 62.81 84 GLN A N 1
ATOM 662 C CA . GLN A 1 84 ? -12.584 1.527 8.336 1.00 62.81 84 GLN A CA 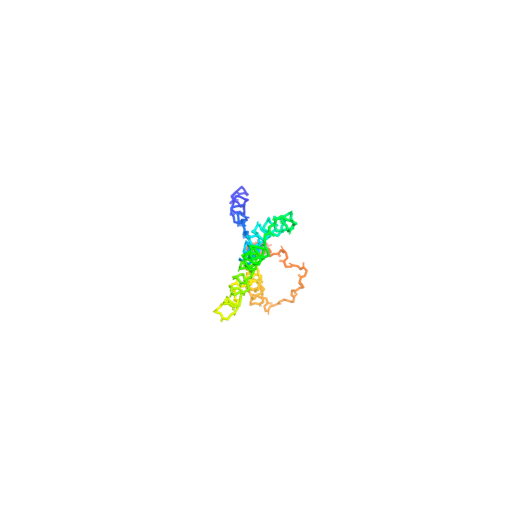1
ATOM 663 C C . GLN A 1 84 ? -11.483 1.783 9.360 1.00 62.81 84 GLN A C 1
ATOM 665 O O . GLN A 1 84 ? -10.957 0.861 9.982 1.00 62.81 84 GLN A O 1
ATOM 670 N N . SER A 1 85 ? -11.116 3.054 9.527 1.00 69.25 85 SER A N 1
ATOM 671 C CA . SER A 1 85 ? -10.211 3.437 10.601 1.00 69.25 85 SER A CA 1
ATOM 672 C C . SER A 1 85 ? -10.860 3.083 11.936 1.00 69.25 85 SER A C 1
ATOM 674 O O . SER A 1 85 ? -12.046 3.333 12.152 1.00 69.25 85 SER A O 1
ATOM 676 N N . GLU A 1 86 ? -10.079 2.508 12.843 1.00 67.50 86 GLU A N 1
ATOM 677 C CA . GLU A 1 86 ? -10.488 2.263 14.228 1.00 67.50 86 GLU A CA 1
ATOM 678 C C . GLU A 1 86 ? -11.101 3.533 14.854 1.00 67.50 86 GLU A C 1
ATOM 680 O O . GLU A 1 86 ? -12.131 3.461 15.511 1.00 67.50 86 GLU A O 1
ATOM 685 N N . ASP A 1 87 ? -10.570 4.713 14.509 1.00 63.41 87 ASP A N 1
ATOM 686 C CA . ASP A 1 87 ? -11.097 6.039 14.872 1.00 63.41 87 ASP A CA 1
ATOM 687 C C . ASP A 1 87 ? -12.575 6.202 14.541 1.00 63.41 87 ASP A C 1
ATOM 689 O O . ASP A 1 87 ? -13.344 6.752 15.328 1.00 63.41 87 ASP A O 1
ATOM 693 N N . TYR A 1 88 ? -12.979 5.756 13.352 1.00 70.31 88 TYR A N 1
ATOM 694 C CA . TYR A 1 88 ? -14.357 5.881 12.911 1.00 70.31 88 TYR A CA 1
ATOM 695 C C . TYR A 1 88 ? -15.277 5.002 13.763 1.00 70.31 88 TYR A C 1
ATOM 697 O O . TYR A 1 88 ? -16.342 5.455 14.181 1.00 70.31 88 TYR A O 1
ATOM 705 N N . GLN A 1 89 ? -14.840 3.785 14.090 1.00 74.88 89 GLN A N 1
ATOM 706 C CA . GLN A 1 89 ? -15.599 2.872 14.943 1.00 74.88 89 GLN A CA 1
ATOM 707 C C . GLN A 1 89 ? -15.674 3.381 16.387 1.00 74.88 89 GLN A C 1
ATOM 709 O O . GLN A 1 89 ? -16.760 3.425 16.961 1.00 74.88 89 GLN A O 1
ATOM 714 N N . ILE A 1 90 ? -14.560 3.861 16.946 1.00 75.56 90 ILE A N 1
ATOM 715 C CA . ILE A 1 90 ? -14.509 4.429 18.298 1.00 75.56 90 ILE A CA 1
ATOM 716 C C . ILE A 1 90 ? -15.360 5.699 18.395 1.00 75.56 90 ILE A C 1
ATOM 718 O O . ILE A 1 90 ? -16.092 5.881 19.368 1.00 75.56 90 ILE A O 1
ATOM 722 N N . ARG A 1 91 ? -15.327 6.571 17.379 1.00 76.81 91 ARG A N 1
ATOM 723 C CA . ARG A 1 91 ? -16.152 7.788 17.337 1.00 76.81 91 ARG A CA 1
ATOM 724 C C . ARG A 1 91 ? -17.637 7.478 17.176 1.00 76.81 91 ARG A C 1
ATOM 726 O O . ARG A 1 91 ? -18.470 8.161 17.766 1.00 76.81 91 ARG A O 1
ATOM 733 N N . LYS A 1 92 ? -17.980 6.450 16.401 1.00 81.12 92 LYS A N 1
ATOM 734 C CA . LYS A 1 92 ? -19.356 5.958 16.300 1.00 81.12 92 LYS A CA 1
ATOM 735 C C . LYS A 1 92 ? -19.832 5.401 17.644 1.00 81.12 92 LYS A C 1
ATOM 737 O O . LYS A 1 92 ? -20.880 5.814 18.128 1.00 81.12 92 LYS A O 1
ATOM 742 N N . GLN A 1 93 ? -19.026 4.558 18.286 1.00 81.88 93 GLN A N 1
ATOM 743 C CA . GLN A 1 93 ? -19.339 3.968 19.586 1.00 81.88 93 GLN A CA 1
ATOM 744 C C . GLN A 1 93 ? -19.454 5.032 20.690 1.00 81.88 93 GLN A C 1
ATOM 746 O O . GLN A 1 93 ? -20.328 4.943 21.549 1.00 81.88 93 GLN A O 1
ATOM 751 N N . SER A 1 94 ? -18.616 6.073 20.672 1.00 80.38 94 SER A N 1
ATOM 752 C CA . SER A 1 94 ? -18.725 7.175 21.632 1.00 80.38 94 SER A CA 1
ATOM 753 C C . SER A 1 94 ? -19.991 8.005 21.414 1.00 80.38 94 SER A C 1
ATOM 755 O O . SER A 1 94 ? -20.654 8.346 22.392 1.00 80.38 94 SER A O 1
ATOM 757 N N . LEU A 1 95 ? -20.380 8.269 20.161 1.00 82.06 95 LEU A N 1
ATOM 758 C CA . LEU A 1 95 ? -21.646 8.931 19.831 1.00 82.06 95 LEU A CA 1
ATOM 759 C C . LEU A 1 95 ? -22.861 8.111 20.270 1.00 82.06 95 LEU A C 1
ATOM 761 O O . LEU A 1 95 ? -23.777 8.674 20.865 1.00 82.06 95 LEU A O 1
ATOM 765 N N . GLU A 1 96 ? -22.857 6.801 20.034 1.00 84.00 96 GLU A N 1
ATOM 766 C CA . GLU A 1 96 ? -23.929 5.896 20.469 1.00 84.00 96 GLU A CA 1
ATOM 767 C C . GLU A 1 96 ? -24.050 5.873 21.999 1.00 84.00 96 GLU A C 1
ATOM 769 O O . GLU A 1 96 ? -25.141 6.060 22.533 1.00 84.00 96 GLU A O 1
ATOM 774 N N . LEU A 1 97 ? -22.929 5.777 22.725 1.00 81.38 97 LEU A N 1
ATOM 775 C CA . LEU A 1 97 ? -22.915 5.845 24.191 1.00 81.38 97 LEU A CA 1
ATOM 776 C C . LEU A 1 97 ? -23.393 7.204 24.729 1.00 81.38 97 LEU A C 1
ATOM 778 O O . LEU A 1 97 ? -24.027 7.262 25.784 1.00 81.38 97 LEU A O 1
ATOM 782 N N . ILE A 1 98 ? -23.089 8.307 24.036 1.00 77.31 98 ILE A N 1
ATOM 783 C CA . ILE A 1 98 ? -23.589 9.645 24.387 1.00 77.31 98 ILE A CA 1
ATOM 784 C C . ILE A 1 98 ? -25.095 9.738 24.123 1.00 77.31 98 ILE A C 1
ATOM 786 O O . ILE A 1 98 ? -25.806 10.298 24.951 1.00 77.31 98 ILE A O 1
ATOM 790 N N . GLN A 1 99 ? -25.598 9.181 23.019 1.00 78.56 99 GLN A N 1
ATOM 791 C CA . GLN A 1 99 ? -27.032 9.146 22.711 1.00 78.56 99 GLN A CA 1
ATOM 792 C C . GLN A 1 99 ? -27.816 8.280 23.707 1.00 78.56 99 GLN A C 1
ATOM 794 O O . GLN A 1 99 ? -28.873 8.694 24.186 1.00 78.56 99 GLN A O 1
ATOM 799 N N . GLU A 1 100 ? -27.283 7.116 24.081 1.00 76.25 100 GLU A N 1
ATOM 800 C CA . GLU A 1 100 ? -27.900 6.207 25.051 1.00 76.25 100 GLU A CA 1
ATOM 801 C C . GLU A 1 100 ? -27.973 6.845 26.448 1.00 76.25 100 GLU A C 1
ATOM 803 O O . GLU A 1 100 ? -29.008 6.803 27.114 1.00 76.25 100 GLU A O 1
ATOM 808 N N . LYS A 1 101 ? -26.915 7.556 26.858 1.00 69.31 101 LYS A N 1
ATOM 809 C CA . LYS A 1 101 ? -26.891 8.341 28.107 1.00 69.31 101 LYS A CA 1
ATOM 810 C C . LYS A 1 101 ? -27.631 9.684 27.998 1.00 69.31 101 LYS A C 1
ATOM 812 O O . LYS A 1 101 ? -27.931 10.303 29.019 1.00 69.31 101 LYS A O 1
ATOM 817 N N . GLY A 1 102 ? -27.917 10.136 26.778 1.00 59.47 102 GLY A N 1
ATOM 818 C CA . GLY A 1 102 ? -28.370 11.481 26.420 1.00 59.47 102 GLY A CA 1
ATOM 819 C C . GLY A 1 102 ? -29.877 11.654 26.249 1.00 59.47 102 GLY A C 1
ATOM 820 O O . GLY A 1 102 ? -30.305 12.753 25.906 1.00 59.47 102 GLY A O 1
ATOM 821 N N . HIS A 1 103 ? -30.700 10.645 26.559 1.00 52.34 103 HIS A N 1
ATOM 822 C CA . HIS A 1 103 ? -32.175 10.699 26.498 1.00 52.34 103 HIS A CA 1
ATOM 823 C C . HIS A 1 103 ? -32.849 11.805 27.353 1.00 52.34 103 HIS A C 1
ATOM 825 O O . HIS A 1 103 ? -34.067 11.798 27.518 1.00 52.34 103 HIS A O 1
ATOM 831 N N . ARG A 1 104 ? -32.101 12.768 27.912 1.00 50.56 104 ARG A N 1
ATOM 832 C CA . ARG A 1 104 ? -32.651 13.922 28.637 1.00 50.56 104 ARG A CA 1
ATOM 833 C C . ARG A 1 104 ? -32.252 15.306 28.116 1.00 50.56 104 ARG A C 1
ATOM 835 O O . ARG A 1 104 ? -32.895 16.253 28.554 1.00 50.56 104 ARG A O 1
ATOM 842 N N . PHE A 1 105 ? -31.285 15.471 27.202 1.00 48.62 105 PHE A N 1
ATOM 843 C CA . PHE A 1 105 ? -30.905 16.816 26.725 1.00 48.62 105 PHE A CA 1
ATOM 844 C C . PHE A 1 105 ? -30.408 16.827 25.266 1.00 48.62 105 PHE A C 1
ATOM 846 O O . PHE A 1 105 ? -29.577 15.995 24.909 1.00 48.62 105 PHE A O 1
ATOM 853 N N . PRO A 1 106 ? -30.866 17.772 24.420 1.00 50.84 106 PRO A N 1
ATOM 854 C CA . PRO A 1 106 ? -30.379 17.916 23.049 1.00 50.84 106 PRO A CA 1
ATOM 855 C C . PRO A 1 106 ? -28.920 18.398 23.058 1.00 50.84 106 PRO A C 1
ATOM 857 O O . PRO A 1 106 ? -28.634 19.524 23.462 1.00 50.84 106 PRO A O 1
ATOM 860 N N . VAL A 1 107 ? -27.986 17.546 22.629 1.00 54.94 107 VAL A N 1
ATOM 861 C CA . VAL A 1 107 ? -26.554 17.877 22.573 1.00 54.94 107 VAL A CA 1
ATOM 862 C C . VAL A 1 107 ? -26.202 18.385 21.176 1.00 54.94 107 VAL A C 1
ATOM 864 O O . VAL A 1 107 ? -26.340 17.677 20.181 1.00 54.94 107 VAL A O 1
ATOM 867 N N . ASN A 1 108 ? -25.752 19.637 21.110 1.00 49.22 108 ASN A N 1
ATOM 868 C CA . ASN A 1 108 ? -25.256 20.282 19.899 1.00 49.22 108 ASN A CA 1
ATOM 869 C C . ASN A 1 108 ? -23.867 19.693 19.550 1.00 49.22 108 ASN A C 1
ATOM 871 O O . ASN A 1 108 ? -23.001 19.666 20.427 1.00 49.22 108 ASN A O 1
ATOM 875 N N . PRO A 1 109 ? -23.612 19.228 18.310 1.00 54.41 109 PRO A N 1
ATOM 876 C CA . PRO A 1 109 ? -22.382 18.515 17.931 1.00 54.41 109 PRO A CA 1
ATOM 877 C C . PRO A 1 109 ? -21.075 19.307 18.119 1.00 54.41 109 PRO A C 1
ATOM 879 O O . PRO A 1 109 ? -19.999 18.719 18.068 1.00 54.41 109 PRO A O 1
ATOM 882 N N . VAL A 1 110 ? -21.154 20.617 18.376 1.00 59.22 110 VAL A N 1
ATOM 883 C CA . VAL A 1 110 ? -20.003 21.481 18.692 1.00 59.22 110 VAL A CA 1
ATOM 884 C C . VAL A 1 110 ? -19.495 21.289 20.134 1.00 59.22 110 VAL A C 1
ATOM 886 O O . VAL A 1 110 ? -18.340 21.585 20.413 1.00 59.22 110 VAL A O 1
ATOM 889 N N . SER A 1 111 ? -20.298 20.751 21.063 1.00 52.75 111 SER A N 1
ATOM 890 C CA . SER A 1 111 ? -19.892 20.598 22.475 1.00 52.75 111 SER A CA 1
ATOM 891 C C . SER A 1 111 ? -19.268 19.238 22.822 1.00 52.75 111 SER A C 1
ATOM 893 O O . SER A 1 111 ? -19.032 18.958 23.996 1.00 52.75 111 SER A O 1
ATOM 895 N N . ILE A 1 112 ? -19.034 18.367 21.837 1.00 54.00 112 ILE A N 1
ATOM 896 C CA . ILE A 1 112 ? -18.592 16.977 22.056 1.00 54.00 112 ILE A CA 1
ATOM 897 C C . ILE A 1 112 ? -17.106 16.848 22.434 1.00 54.00 112 ILE A C 1
ATOM 899 O O . ILE A 1 112 ? -16.684 15.785 22.880 1.00 54.00 112 ILE A O 1
ATOM 903 N N . GLU A 1 113 ? -16.322 17.926 22.367 1.00 55.91 113 GLU A N 1
ATOM 904 C CA . GLU A 1 113 ? -14.922 17.912 22.823 1.00 55.91 113 GLU A CA 1
ATOM 905 C C . GLU A 1 113 ? -14.759 17.922 24.351 1.00 55.91 113 GLU A C 1
ATOM 907 O O . GLU A 1 113 ? -13.661 17.688 24.854 1.00 55.91 113 GLU A O 1
ATOM 912 N N . VAL A 1 114 ? -15.829 18.138 25.122 1.00 53.53 114 VAL A N 1
ATOM 913 C CA . VAL A 1 114 ? -15.734 18.176 26.584 1.00 53.53 114 VAL A CA 1
ATOM 914 C C . VAL A 1 114 ? -16.866 17.356 27.185 1.00 53.53 114 VAL A C 1
ATOM 916 O O . VAL A 1 114 ? -17.964 17.854 27.403 1.00 53.53 114 VAL A O 1
ATOM 919 N N . ILE A 1 115 ? -16.595 16.085 27.482 1.00 54.72 115 ILE A N 1
ATOM 920 C CA . ILE A 1 115 ? -17.389 15.308 28.440 1.00 54.72 115 ILE A CA 1
ATOM 921 C C . ILE A 1 115 ? -16.836 15.651 29.834 1.00 54.72 115 ILE A C 1
ATOM 923 O O . ILE A 1 115 ? -15.802 15.098 30.225 1.00 54.72 115 ILE A O 1
ATOM 927 N N . PRO A 1 116 ? -17.442 16.571 30.611 1.00 53.09 116 PRO A N 1
ATOM 928 C CA . PRO A 1 116 ? -17.068 16.739 32.003 1.00 53.09 116 PRO A CA 1
ATOM 929 C C . PRO A 1 116 ? -17.473 15.487 32.790 1.00 53.09 116 PRO A C 1
ATOM 931 O O . PRO A 1 116 ? -18.605 15.012 32.734 1.00 53.09 116 PRO A O 1
ATOM 934 N N . ASN A 1 117 ? -16.501 14.959 33.526 1.00 50.53 117 ASN A N 1
ATOM 935 C CA . ASN A 1 117 ? -16.617 13.829 34.437 1.00 50.53 117 ASN A CA 1
ATOM 936 C C . ASN A 1 117 ? -17.869 13.940 35.356 1.00 50.53 117 ASN A C 1
ATOM 938 O O . ASN A 1 117 ? -17.980 14.930 36.087 1.00 50.53 117 ASN A O 1
ATOM 942 N N . PRO A 1 118 ? -18.783 12.947 35.380 1.00 53.94 118 PRO A N 1
ATOM 943 C CA . PRO A 1 118 ? -20.051 13.009 36.126 1.00 53.94 118 PRO A CA 1
ATOM 944 C C . PRO A 1 118 ? -19.919 12.967 37.663 1.00 53.94 118 PRO A C 1
ATOM 946 O O . PRO A 1 118 ? -20.908 13.154 38.369 1.00 53.94 118 PRO A O 1
ATOM 949 N N . GLU A 1 119 ? -18.712 12.799 38.209 1.00 50.06 119 GLU A N 1
ATOM 950 C CA . GLU A 1 119 ? -18.440 12.823 39.659 1.00 50.06 119 GLU A CA 1
ATOM 951 C C . GLU A 1 119 ? -18.757 14.179 40.330 1.00 50.06 119 GLU A C 1
ATOM 953 O O . GLU A 1 119 ? -18.921 14.254 41.548 1.00 50.06 119 GLU A O 1
ATOM 958 N N . HIS A 1 120 ? -18.888 15.271 39.567 1.00 49.69 120 HIS A N 1
ATOM 959 C CA . HIS A 1 120 ? -19.028 16.615 40.144 1.00 49.69 120 HIS A CA 1
ATOM 960 C C . HIS A 1 120 ? -20.461 16.996 40.575 1.00 49.69 120 HIS A C 1
ATOM 962 O O . HIS A 1 120 ? -20.652 18.025 41.227 1.00 49.69 120 HIS A O 1
ATOM 968 N N . LEU A 1 121 ? -21.475 16.186 40.247 1.00 50.47 121 LEU A N 1
ATOM 969 C CA . LEU A 1 121 ? -22.881 16.477 40.579 1.00 50.47 121 LEU A CA 1
ATOM 970 C C . LEU A 1 121 ? -23.324 15.950 41.952 1.00 50.47 121 LEU A C 1
ATOM 972 O O . LEU A 1 121 ? -24.389 16.330 42.432 1.00 50.47 121 LEU A O 1
ATOM 976 N N . ARG A 1 122 ? -22.521 15.109 42.619 1.00 44.62 122 ARG A N 1
ATOM 977 C CA . ARG A 1 122 ? -22.900 14.509 43.912 1.00 44.62 122 ARG A CA 1
ATOM 978 C C . ARG A 1 122 ? -22.475 15.338 45.132 1.00 44.62 122 ARG A C 1
ATOM 980 O O . ARG A 1 122 ? -22.967 15.090 46.228 1.00 44.62 122 ARG A O 1
ATOM 987 N N . SER A 1 123 ? -21.605 16.337 44.964 1.00 44.78 123 SER A N 1
ATOM 988 C CA . SER A 1 123 ? -21.103 17.158 46.080 1.00 44.78 123 SER A CA 1
ATOM 989 C C . SER A 1 123 ? -21.913 18.433 46.348 1.00 44.78 123 SER A C 1
ATOM 991 O O . SER A 1 123 ? -21.793 19.002 47.431 1.00 44.78 123 SER A O 1
ATOM 993 N N . SER A 1 124 ? -22.772 18.879 45.422 1.00 46.69 124 SER A N 1
ATOM 994 C CA . SER A 1 124 ? -23.552 20.116 45.599 1.00 46.69 124 SER A CA 1
ATOM 995 C C . SER A 1 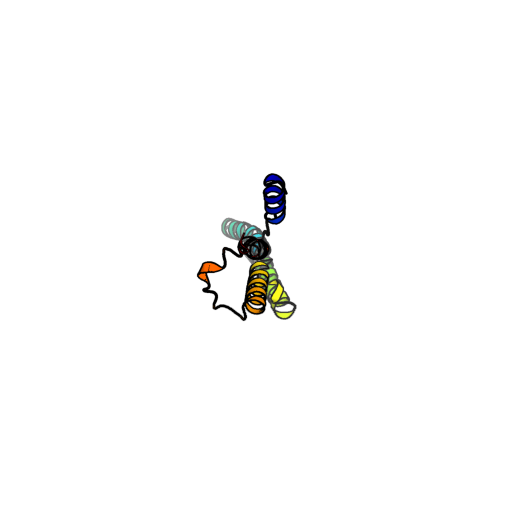124 ? -24.898 19.919 46.308 1.00 46.69 124 SER A C 1
ATOM 997 O O . SER A 1 124 ? -25.410 20.870 46.901 1.00 46.69 124 SER A O 1
ATOM 999 N N . SER A 1 125 ? -25.462 18.704 46.319 1.00 46.31 125 SER A N 1
ATOM 1000 C CA . SER A 1 125 ? -26.747 18.422 46.981 1.00 46.31 125 SER A CA 1
ATOM 1001 C C . SER A 1 125 ? -26.615 18.167 48.485 1.00 46.31 125 SER A C 1
ATOM 1003 O O . SER A 1 125 ? -27.515 18.521 49.239 1.00 46.31 125 SER A O 1
ATOM 1005 N N . SER A 1 126 ? -25.470 17.667 48.961 1.00 44.19 126 SER A N 1
ATOM 1006 C CA . SER A 1 126 ? -25.256 17.421 50.398 1.00 44.19 126 SER A CA 1
ATOM 1007 C C . SER A 1 126 ? -24.973 18.693 51.212 1.00 44.19 126 SER A C 1
ATOM 1009 O O . SER A 1 126 ? -24.959 18.636 52.441 1.00 44.19 126 SER A O 1
ATOM 1011 N N . SER A 1 127 ? -24.738 19.841 50.564 1.00 47.69 127 SER A N 1
ATOM 1012 C CA . SER A 1 127 ? -24.344 21.075 51.258 1.00 47.69 127 SER A CA 1
ATOM 1013 C C . SER A 1 127 ? -25.500 22.046 51.534 1.00 47.69 127 SER A C 1
ATOM 1015 O O . SER A 1 127 ? -25.290 23.030 52.245 1.00 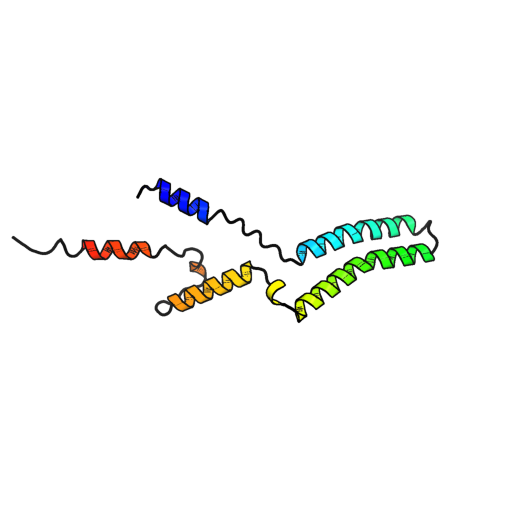47.69 127 SER A O 1
ATOM 1017 N N . LYS A 1 128 ? -26.713 21.787 51.017 1.00 42.97 128 LYS A N 1
ATOM 1018 C CA . LYS A 1 128 ? -27.893 22.641 51.260 1.00 42.97 128 LYS A CA 1
ATOM 1019 C C . LYS A 1 128 ? -28.783 22.197 52.427 1.00 42.97 128 LYS A C 1
ATOM 1021 O O . LYS A 1 128 ? -29.519 23.028 52.937 1.00 42.97 128 LYS A O 1
ATOM 1026 N N . GLU A 1 129 ? -28.667 20.967 52.927 1.00 43.78 129 GLU A N 1
ATOM 1027 C CA . GLU A 1 129 ? -29.567 20.478 53.991 1.00 43.78 129 GLU A CA 1
ATOM 1028 C C . GLU A 1 129 ? -29.130 20.856 55.423 1.00 43.78 129 GLU A C 1
ATOM 1030 O O . GLU A 1 129 ? -29.877 20.668 56.376 1.00 43.78 129 GLU A O 1
ATOM 1035 N N . LYS A 1 130 ? -27.940 21.449 55.613 1.00 43.72 130 LYS A N 1
ATOM 1036 C CA . LYS A 1 130 ? -27.403 21.738 56.961 1.00 43.72 130 LYS A CA 1
ATOM 1037 C C . LYS A 1 130 ? -27.488 23.204 57.415 1.00 43.72 130 LYS A C 1
ATOM 1039 O O . LYS A 1 130 ? -26.897 23.536 58.438 1.00 43.72 130 LYS A O 1
ATOM 1044 N N . LYS A 1 131 ? -28.177 24.091 56.682 1.00 43.72 131 LYS A N 1
ATOM 1045 C CA . LYS A 1 131 ? -28.231 25.538 57.004 1.00 43.72 131 LYS A CA 1
ATOM 1046 C C . LYS A 1 131 ? -29.598 26.104 57.401 1.00 43.72 131 LYS A C 1
ATOM 1048 O O . LYS A 1 131 ? -29.682 27.304 57.628 1.00 43.72 131 LYS A O 1
ATOM 1053 N N . GLU A 1 132 ? -30.626 25.279 57.573 1.00 50.12 132 GLU A N 1
ATOM 1054 C CA . GLU A 1 132 ? -31.949 25.767 57.978 1.00 50.12 132 GLU A CA 1
ATOM 1055 C C . GLU A 1 132 ? -32.510 24.936 59.140 1.00 50.12 132 GLU A C 1
ATOM 1057 O O . GLU A 1 132 ? -33.271 23.994 58.948 1.00 50.12 132 GLU A O 1
ATOM 1062 N N . LYS A 1 133 ? -32.096 25.262 60.372 1.00 32.34 133 LYS A N 1
ATOM 1063 C CA . LYS A 1 133 ? -32.944 25.101 61.564 1.00 32.34 133 LYS A CA 1
ATOM 1064 C C . LYS A 1 133 ? -32.517 26.088 62.666 1.00 32.34 133 LYS A C 1
ATOM 1066 O O . LYS A 1 133 ? -31.323 26.164 62.956 1.00 32.34 133 LYS A O 1
ATOM 1071 N N . PRO A 1 134 ? -33.463 26.856 63.235 1.00 43.41 134 PRO A N 1
ATOM 1072 C CA . PRO A 1 134 ? -33.197 28.071 63.999 1.00 43.41 134 PRO A CA 1
ATOM 1073 C C . PRO A 1 134 ? -33.028 27.794 65.500 1.00 43.41 134 PRO A C 1
ATOM 1075 O O . PRO A 1 134 ? -33.575 26.822 66.028 1.00 43.41 134 PRO A O 1
ATOM 1078 N N . LYS A 1 135 ? -32.328 28.696 66.189 1.00 37.50 135 LYS A N 1
ATOM 1079 C CA . LYS A 1 135 ? -32.520 28.991 67.610 1.00 37.50 135 LYS A CA 1
ATOM 1080 C C . LYS A 1 135 ? -32.446 30.493 67.809 1.00 37.50 135 LYS A C 1
ATOM 1082 O O . LYS A 1 135 ? -31.565 31.100 67.163 1.00 37.50 135 LYS A O 1
#

Radius of gyration: 28.94 Å; chains: 1; bounding box: 53×40×94 Å

pLDDT: mean 70.11, std 16.62, range [32.34, 90.56]

Sequence (135 aa):
MSLKEVITQRAVQSGGTIHIRNALLPILWLCGIITIPVFSMTLYLVAVLPNWLIIMLIVLAYLPVLVAIFSFLYLLFKNPDKLQSEDYQIRKQSLELIQEKGHRFPVNPVSIEVIPNPEHLRSSSSSKEKKEKPK